Protein AF-A0A2A9NWA3-F1 (afdb_monomer_lite)

Secondary structure (DSSP, 8-state):
----S---TT--EEEE---SS-EEHHHHHHH-TT-SEEEEEEEE--HHHHHHHHTTSS-TT--EEEEE----HHHHHHHHHHHHHHHHT--

Radius of gyration: 13.89 Å; chains: 1; bounding box: 44×22×42 Å

Organism: NCBI:txid703135

Foldseek 3Di:
DDPPDPQPQQAAEDAAEDDPDAAAQQVVQQSHLNHQYYAHAGHDDDLVNLQCVLLCVGNVNHNYYHYPDPDDPVSNVVSVVSNVVNVVVPD

Structure (mmCIF, N/CA/C/O backbone):
data_AF-A0A2A9NWA3-F1
#
_entry.id   AF-A0A2A9NWA3-F1
#
loop_
_atom_site.group_PDB
_atom_site.id
_atom_site.type_symbol
_atom_site.label_atom_id
_atom_site.label_alt_id
_atom_site.label_comp_id
_atom_site.label_asym_id
_atom_site.label_entity_id
_atom_site.label_seq_id
_atom_site.pdbx_PDB_ins_code
_atom_site.Cartn_x
_atom_site.Cartn_y
_atom_site.Cartn_z
_atom_site.occupancy
_atom_site.B_iso_or_equiv
_atom_site.auth_seq_id
_atom_site.auth_comp_id
_atom_site.auth_asym_id
_atom_site.auth_atom_id
_atom_site.pdbx_PDB_model_num
ATOM 1 N N . MET A 1 1 ? -28.023 9.272 -13.126 1.00 40.72 1 MET A N 1
ATOM 2 C CA . MET A 1 1 ? -27.047 8.923 -12.074 1.00 40.72 1 MET A CA 1
ATOM 3 C C . MET A 1 1 ? -26.607 7.491 -12.341 1.00 40.72 1 MET A C 1
ATOM 5 O O . MET A 1 1 ? -27.374 6.575 -12.091 1.00 40.72 1 MET A O 1
ATOM 9 N N . ILE A 1 2 ? -25.476 7.302 -13.025 1.00 37.78 2 ILE A N 1
ATOM 10 C CA . ILE A 1 2 ? -25.013 5.966 -13.429 1.00 37.78 2 ILE A CA 1
ATOM 11 C C . ILE A 1 2 ? -24.204 5.410 -12.261 1.00 37.78 2 ILE A C 1
ATOM 13 O O . ILE A 1 2 ? -23.091 5.866 -12.013 1.00 37.78 2 ILE A O 1
ATOM 17 N N . GLN A 1 3 ? -24.782 4.461 -11.531 1.00 45.19 3 GLN A N 1
ATOM 18 C CA . GLN A 1 3 ? -24.082 3.682 -10.515 1.00 45.19 3 GLN A CA 1
ATOM 19 C C . GLN A 1 3 ? -23.099 2.758 -11.254 1.00 45.19 3 GLN A C 1
ATOM 21 O O . GLN A 1 3 ? -23.477 1.718 -11.793 1.00 45.19 3 GLN A O 1
ATOM 26 N N . ARG A 1 4 ? -21.850 3.210 -11.418 1.00 50.62 4 ARG A N 1
ATOM 27 C CA . ARG A 1 4 ? -20.793 2.452 -12.100 1.00 50.62 4 ARG A CA 1
ATOM 28 C C . ARG A 1 4 ? -20.162 1.485 -11.103 1.00 50.62 4 ARG A C 1
ATOM 30 O O . ARG A 1 4 ? -19.328 1.879 -10.300 1.00 50.62 4 ARG A O 1
ATOM 37 N N . SER A 1 5 ? -20.579 0.224 -11.209 1.00 48.84 5 SER A N 1
ATOM 38 C CA . SER A 1 5 ? -20.249 -0.907 -10.334 1.00 48.84 5 SER A CA 1
ATOM 39 C C . SER A 1 5 ? -20.732 -0.725 -8.893 1.00 48.84 5 SER A C 1
ATOM 41 O O . SER A 1 5 ? -20.666 0.358 -8.319 1.00 48.84 5 SER A O 1
ATOM 43 N N . ASN A 1 6 ? -21.244 -1.797 -8.297 1.00 50.88 6 ASN A N 1
ATOM 44 C CA . ASN A 1 6 ? -21.431 -1.876 -6.854 1.00 50.88 6 ASN A CA 1
ATOM 45 C C . ASN A 1 6 ? -20.029 -1.841 -6.232 1.00 50.88 6 ASN A C 1
ATOM 47 O O . ASN A 1 6 ? -19.437 -2.901 -6.039 1.00 50.88 6 ASN A O 1
ATOM 51 N N . GLY A 1 7 ? -19.470 -0.634 -6.060 1.00 62.78 7 GLY A N 1
ATOM 52 C CA . GLY A 1 7 ? -18.101 -0.395 -5.607 1.00 62.78 7 GLY A CA 1
ATOM 53 C C . GLY A 1 7 ? -17.852 -1.269 -4.402 1.00 62.78 7 GLY A C 1
ATOM 54 O O . GLY A 1 7 ? -18.577 -1.120 -3.430 1.00 62.78 7 GLY A O 1
ATOM 55 N N . MET A 1 8 ? -16.959 -2.249 -4.557 1.00 75.88 8 MET A N 1
ATOM 56 C CA . MET A 1 8 ? -16.842 -3.423 -3.696 1.00 75.88 8 MET A CA 1
ATOM 57 C C . MET A 1 8 ? -16.505 -2.962 -2.272 1.00 75.88 8 MET A C 1
ATOM 59 O O . MET A 1 8 ? -15.330 -2.830 -1.937 1.00 75.88 8 MET A O 1
ATOM 63 N N . PRO A 1 9 ? -17.503 -2.682 -1.414 1.00 75.50 9 PRO A N 1
ATOM 64 C CA . PRO A 1 9 ? -17.269 -1.836 -0.246 1.00 75.50 9 PRO A CA 1
ATOM 65 C C . PRO A 1 9 ? -16.545 -2.623 0.848 1.00 75.50 9 PRO A C 1
ATOM 67 O O . PRO A 1 9 ? -15.896 -2.059 1.720 1.00 75.50 9 PRO A O 1
ATOM 70 N N . ASN A 1 10 ? -16.617 -3.949 0.743 1.00 84.69 10 ASN A N 1
ATOM 71 C CA . ASN A 1 10 ? -16.016 -4.916 1.641 1.00 84.69 10 ASN A CA 1
ATOM 72 C C . ASN A 1 10 ? -14.798 -5.604 1.003 1.00 84.69 10 ASN A C 1
ATOM 74 O O . ASN A 1 10 ? -14.428 -6.693 1.441 1.00 84.69 10 ASN A O 1
ATOM 78 N N . LEU A 1 11 ? -14.226 -5.048 -0.074 1.00 90.00 11 LEU A N 1
ATOM 79 C CA . LEU A 1 11 ? -13.041 -5.635 -0.693 1.00 90.00 11 LEU A CA 1
ATOM 80 C C . LEU A 1 11 ? -11.843 -5.454 0.240 1.00 90.00 11 LEU A C 1
ATOM 82 O O . LEU A 1 11 ? -11.275 -4.374 0.328 1.00 90.00 11 LEU A O 1
ATOM 86 N N . LYS A 1 12 ? -11.471 -6.535 0.925 1.00 94.38 12 LYS A N 1
ATOM 87 C CA . LYS A 1 12 ? -10.336 -6.570 1.858 1.00 94.38 12 LYS A CA 1
ATOM 88 C C . LYS A 1 12 ? -9.047 -7.069 1.219 1.00 94.38 12 LYS A C 1
ATOM 90 O O . LYS A 1 12 ? -7.968 -6.694 1.658 1.00 94.38 12 LYS A O 1
ATOM 95 N N . THR A 1 13 ? -9.146 -7.898 0.184 1.00 95.31 13 THR A N 1
ATOM 96 C CA . THR A 1 13 ? -7.987 -8.515 -0.466 1.00 95.31 13 THR A CA 1
ATOM 97 C C . THR A 1 13 ? -8.098 -8.376 -1.971 1.00 95.31 13 THR A C 1
ATOM 99 O O . THR A 1 13 ? -9.128 -8.721 -2.548 1.00 95.31 13 THR A O 1
ATOM 102 N N . LEU A 1 14 ? -7.022 -7.911 -2.602 1.00 93.75 14 LEU A N 1
ATOM 103 C CA . LEU A 1 14 ? -6.904 -7.817 -4.048 1.00 93.75 14 LEU A CA 1
ATOM 104 C C . LEU A 1 14 ? -5.535 -8.327 -4.493 1.00 93.75 14 LEU A C 1
ATOM 106 O O . LEU A 1 14 ? -4.505 -7.918 -3.959 1.00 93.75 14 LEU A O 1
ATOM 110 N N . VAL A 1 15 ? -5.550 -9.216 -5.485 1.00 93.69 15 VAL A N 1
ATOM 111 C CA . VAL A 1 15 ? -4.350 -9.781 -6.102 1.00 93.69 15 VAL A CA 1
ATOM 112 C C . VAL A 1 15 ? -4.411 -9.534 -7.605 1.00 93.69 15 VAL A C 1
ATOM 114 O O . VAL A 1 15 ? -5.391 -9.910 -8.252 1.00 93.69 15 VAL A O 1
ATOM 117 N N . ILE A 1 16 ? -3.374 -8.905 -8.153 1.00 90.75 16 ILE A N 1
ATOM 118 C CA . ILE A 1 16 ? -3.208 -8.635 -9.583 1.00 90.75 16 ILE A CA 1
ATOM 119 C C . ILE A 1 16 ? -1.866 -9.227 -10.018 1.00 90.75 16 ILE A C 1
ATOM 121 O O . ILE A 1 16 ? -0.816 -8.615 -9.854 1.00 90.75 16 ILE A O 1
ATOM 125 N N . ASP A 1 17 ? -1.917 -10.443 -10.558 1.00 86.50 17 ASP A N 1
ATOM 126 C CA . ASP A 1 17 ? -0.721 -11.214 -10.927 1.00 86.50 17 ASP A CA 1
ATOM 127 C C . ASP A 1 17 ? -0.108 -10.747 -12.256 1.00 86.50 17 ASP A C 1
ATOM 129 O O . ASP A 1 17 ? 1.100 -10.625 -12.388 1.00 86.50 17 ASP A O 1
ATOM 133 N N . ARG A 1 18 ? -0.933 -10.434 -13.262 1.00 86.31 18 ARG A N 1
ATOM 134 C CA . ARG A 1 18 ? -0.456 -9.900 -14.545 1.00 86.31 18 ARG A CA 1
ATOM 135 C C . ARG A 1 18 ? -1.329 -8.755 -15.010 1.00 86.31 18 ARG A C 1
ATOM 137 O O . ARG A 1 18 ? -2.554 -8.875 -15.041 1.00 86.31 18 ARG A O 1
ATOM 144 N N . SER A 1 19 ? -0.686 -7.687 -15.450 1.00 85.25 19 SER A N 1
ATOM 145 C CA . SER A 1 19 ? -1.315 -6.565 -16.134 1.00 85.25 19 SER A CA 1
ATOM 146 C C . SER A 1 19 ? -0.537 -6.251 -17.412 1.00 85.25 19 SER A C 1
ATOM 148 O O . SER A 1 19 ? 0.630 -6.599 -17.545 1.00 85.25 19 SER A O 1
ATOM 150 N N . GLN A 1 20 ? -1.208 -5.664 -18.408 1.00 88.62 20 GLN A N 1
ATOM 151 C CA . GLN A 1 20 ? -0.529 -5.205 -19.631 1.00 88.62 20 GLN A CA 1
ATOM 152 C C . GLN A 1 20 ? 0.241 -3.900 -19.405 1.00 88.62 20 GLN A C 1
ATOM 154 O O . GLN A 1 20 ? 1.164 -3.587 -20.150 1.00 88.62 20 GLN A O 1
ATOM 159 N N . GLU A 1 21 ? -0.163 -3.149 -18.384 1.00 88.12 21 GLU A N 1
ATOM 160 C CA . GLU A 1 21 ? 0.461 -1.911 -17.947 1.00 88.12 21 GLU A CA 1
ATOM 161 C C . GLU A 1 21 ? 0.619 -1.961 -16.423 1.00 88.12 21 GLU A C 1
ATOM 163 O O . GLU A 1 21 ? -0.228 -2.568 -15.754 1.00 88.12 21 GLU A O 1
ATOM 168 N N . PRO A 1 22 ? 1.658 -1.328 -15.854 1.00 87.50 22 PRO A N 1
ATOM 169 C CA . PRO A 1 22 ? 1.806 -1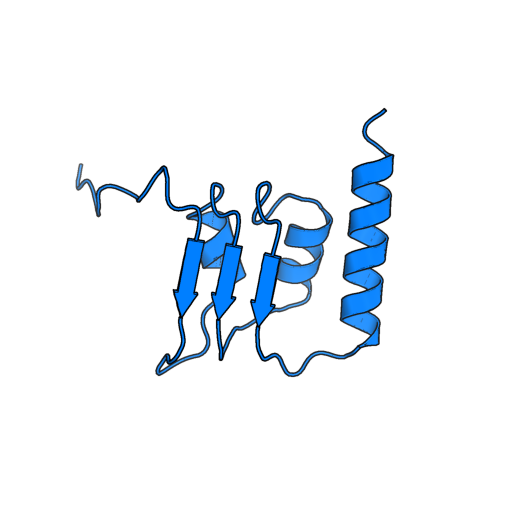.238 -14.409 1.00 87.50 22 PRO A CA 1
ATOM 170 C C . PRO A 1 22 ? 0.565 -0.628 -13.747 1.00 87.50 22 PRO A C 1
ATOM 172 O O . PRO A 1 22 ? 0.034 0.382 -14.209 1.00 87.50 22 PRO A O 1
ATOM 175 N N . VAL A 1 23 ? 0.109 -1.227 -12.651 1.00 89.50 23 VAL A N 1
ATOM 176 C CA . VAL A 1 23 ? -1.066 -0.756 -11.911 1.00 89.50 23 VAL A CA 1
ATOM 177 C C . VAL A 1 23 ? -0.725 0.530 -11.163 1.00 89.50 23 VAL A C 1
ATOM 179 O O . VAL A 1 23 ? 0.231 0.575 -10.392 1.00 89.50 23 VAL A O 1
ATOM 182 N N . GLU A 1 24 ? -1.544 1.565 -11.337 1.00 90.31 24 GLU A N 1
ATOM 183 C CA . GLU A 1 24 ? -1.439 2.821 -10.585 1.00 90.31 24 GLU A CA 1
ATOM 184 C C . GLU A 1 24 ? -1.932 2.617 -9.137 1.00 90.31 24 GLU A C 1
ATOM 186 O O . GLU A 1 24 ? -3.122 2.762 -8.832 1.00 90.31 24 GLU A O 1
ATOM 191 N N . ILE A 1 25 ? -1.017 2.243 -8.233 1.00 89.81 25 ILE A N 1
ATOM 192 C CA . ILE A 1 25 ? -1.332 1.828 -6.854 1.00 89.81 25 ILE A CA 1
ATOM 193 C C . ILE A 1 25 ? -2.030 2.943 -6.068 1.00 89.81 25 ILE A C 1
ATOM 195 O O . ILE A 1 25 ? -2.990 2.678 -5.344 1.00 89.81 25 ILE A O 1
ATOM 199 N N . GLY A 1 26 ? -1.605 4.197 -6.251 1.00 91.00 26 GLY A N 1
ATOM 200 C CA . GLY A 1 26 ? -2.215 5.348 -5.582 1.00 91.00 26 GLY A CA 1
ATOM 201 C C . GLY A 1 26 ? -3.702 5.497 -5.895 1.00 91.00 26 GLY A C 1
ATOM 202 O O . GLY A 1 26 ? -4.524 5.625 -4.988 1.00 91.00 26 GLY A O 1
ATOM 203 N N . LEU A 1 27 ? -4.070 5.397 -7.177 1.00 90.19 27 LEU A N 1
ATOM 204 C CA . LEU A 1 27 ? -5.470 5.455 -7.603 1.00 90.19 27 LEU A CA 1
ATOM 205 C C . LEU A 1 27 ? -6.271 4.276 -7.052 1.00 90.19 27 LEU A C 1
ATOM 207 O O . LEU A 1 27 ? -7.426 4.442 -6.659 1.00 90.19 27 LEU A O 1
ATOM 211 N N . LEU A 1 28 ? -5.675 3.088 -7.004 1.00 89.62 28 LEU A N 1
ATOM 212 C CA . LEU A 1 28 ? -6.327 1.900 -6.469 1.00 89.62 28 LEU A CA 1
ATOM 213 C C . LEU A 1 28 ? -6.648 2.065 -4.978 1.00 89.62 28 LEU A C 1
ATOM 215 O O . LEU A 1 28 ? -7.795 1.873 -4.574 1.00 89.62 28 LEU A O 1
ATOM 219 N N . LEU A 1 29 ? -5.667 2.486 -4.178 1.00 90.31 29 LEU A N 1
ATOM 220 C CA . LEU A 1 29 ? -5.823 2.688 -2.735 1.00 90.31 29 LEU A CA 1
ATOM 221 C C . LEU A 1 29 ? -6.734 3.871 -2.387 1.00 90.31 29 LEU A C 1
ATOM 223 O O . LEU A 1 29 ? -7.394 3.847 -1.349 1.00 90.31 29 LEU A O 1
ATOM 227 N N . LEU A 1 30 ? -6.813 4.882 -3.256 1.00 89.69 30 LEU A N 1
ATOM 228 C CA . LEU A 1 30 ? -7.758 5.990 -3.111 1.00 89.69 30 LEU A CA 1
ATOM 229 C C . LEU A 1 30 ? -9.211 5.530 -3.306 1.00 89.69 30 LEU A C 1
ATOM 231 O O . LEU A 1 30 ? -10.110 5.988 -2.605 1.00 89.69 30 LEU A O 1
ATOM 235 N N . ASN A 1 31 ? -9.445 4.627 -4.262 1.00 87.19 31 ASN A N 1
ATOM 236 C CA . ASN A 1 31 ? -10.787 4.150 -4.599 1.00 87.19 31 ASN A CA 1
ATOM 237 C C . ASN A 1 31 ? -11.255 2.975 -3.726 1.00 87.19 31 ASN A C 1
ATOM 239 O O . ASN A 1 31 ? -12.459 2.742 -3.617 1.00 87.19 31 ASN A O 1
ATOM 243 N N . VAL A 1 32 ? -10.328 2.236 -3.110 1.00 88.44 32 VAL A N 1
ATOM 244 C CA . VAL A 1 32 ? -10.617 1.072 -2.261 1.00 88.44 32 VAL A CA 1
ATOM 245 C C . VAL A 1 32 ? -9.944 1.246 -0.900 1.00 88.44 32 VAL A C 1
ATOM 247 O O . VAL A 1 32 ? -9.002 0.544 -0.543 1.00 88.44 32 VAL A O 1
ATOM 250 N N . SER A 1 33 ? -10.441 2.199 -0.113 1.00 86.62 33 SER A N 1
ATOM 251 C CA . SER A 1 33 ? -9.873 2.524 1.203 1.00 86.62 33 SER A CA 1
ATOM 252 C C . SER A 1 33 ? -10.040 1.418 2.253 1.00 86.62 33 SER A C 1
ATOM 254 O O . SER A 1 33 ? -9.351 1.444 3.270 1.00 86.62 33 SER A O 1
ATOM 256 N N . THR A 1 34 ? -10.924 0.442 2.012 1.00 90.69 34 THR A N 1
ATOM 257 C CA . THR A 1 34 ? -11.180 -0.709 2.896 1.00 90.69 34 THR A CA 1
ATOM 258 C C . THR A 1 34 ? -10.235 -1.887 2.666 1.00 90.69 34 THR A C 1
ATOM 260 O O . THR A 1 34 ? -10.350 -2.905 3.350 1.00 90.69 34 THR A O 1
ATOM 263 N N . LEU A 1 35 ? -9.303 -1.762 1.718 1.00 92.88 35 LEU A N 1
ATOM 264 C CA . LEU A 1 35 ? -8.370 -2.821 1.377 1.00 92.88 35 LEU A CA 1
ATOM 265 C C . LEU A 1 35 ? -7.360 -3.046 2.511 1.00 92.88 35 LEU A C 1
ATOM 267 O O . LEU A 1 35 ? -6.678 -2.120 2.941 1.00 92.88 35 LEU A O 1
ATOM 271 N N . GLU A 1 36 ? -7.255 -4.292 2.965 1.00 95.12 36 GLU A N 1
ATOM 272 C CA . GLU A 1 36 ? -6.322 -4.732 4.008 1.00 95.12 36 GLU A CA 1
ATOM 273 C C . GLU A 1 36 ? -5.075 -5.385 3.387 1.00 95.12 36 GLU A C 1
ATOM 275 O O . GLU A 1 36 ? -3.967 -5.256 3.907 1.00 95.12 36 GLU A O 1
ATOM 280 N N . HIS A 1 37 ? -5.234 -6.046 2.238 1.00 96.06 37 HIS A N 1
ATOM 281 C CA . HIS A 1 37 ? -4.178 -6.788 1.556 1.00 96.06 37 HIS A CA 1
ATOM 282 C C . HIS A 1 37 ? -4.157 -6.465 0.060 1.00 96.06 37 HIS A C 1
ATOM 284 O O . HIS A 1 37 ? -5.126 -6.741 -0.655 1.00 96.06 37 HIS A O 1
ATOM 290 N N . LEU A 1 38 ? -3.031 -5.942 -0.419 1.00 93.56 38 LEU A N 1
ATOM 291 C CA . LEU A 1 38 ? -2.778 -5.688 -1.833 1.00 93.56 38 LEU A CA 1
ATOM 292 C C . LEU A 1 38 ? -1.534 -6.449 -2.287 1.00 93.56 38 LEU A C 1
ATOM 294 O O . LEU A 1 38 ? -0.451 -6.266 -1.735 1.00 93.56 38 LEU A O 1
ATOM 298 N N . SER A 1 39 ? -1.689 -7.278 -3.315 1.00 93.75 39 SER A N 1
ATOM 299 C CA . SER A 1 39 ? -0.572 -7.885 -4.035 1.00 93.75 39 SER A CA 1
ATOM 300 C C . SER A 1 39 ? -0.694 -7.548 -5.512 1.00 93.75 39 SER A C 1
ATOM 302 O O . SER A 1 39 ? -1.711 -7.835 -6.141 1.00 93.75 39 SER A O 1
ATOM 304 N N . VAL A 1 40 ? 0.322 -6.899 -6.059 1.00 90.38 40 VAL A N 1
ATOM 305 C CA . VAL A 1 40 ? 0.402 -6.531 -7.469 1.00 90.38 40 VAL A CA 1
ATOM 306 C C . VAL A 1 40 ? 1.774 -6.942 -7.957 1.00 90.38 40 VAL A 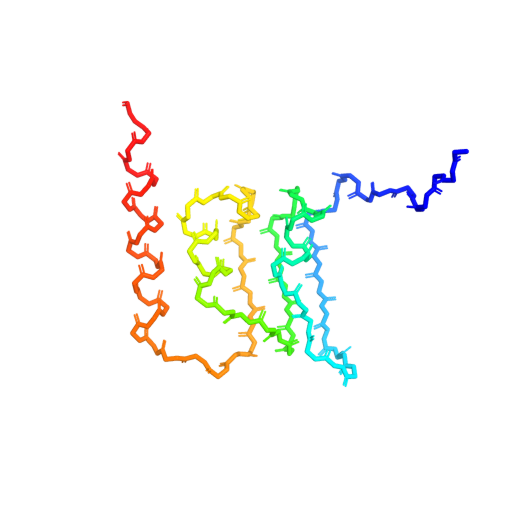C 1
ATOM 308 O O . VAL A 1 40 ? 2.752 -6.601 -7.318 1.00 90.38 40 VAL A O 1
ATOM 311 N N . MET A 1 41 ? 1.881 -7.659 -9.070 1.00 88.31 41 MET A N 1
ATOM 312 C CA . MET A 1 41 ? 3.209 -7.953 -9.609 1.00 88.31 41 MET A CA 1
ATOM 313 C C . MET A 1 41 ? 3.845 -6.663 -10.138 1.00 88.31 41 MET A C 1
ATOM 315 O O . MET A 1 41 ? 4.845 -6.211 -9.609 1.00 88.31 41 MET A O 1
ATOM 319 N N . GLU A 1 42 ? 3.210 -5.987 -11.095 1.00 86.88 42 GLU A N 1
ATOM 320 C CA . GLU A 1 42 ? 3.740 -4.755 -11.693 1.00 86.88 42 GLU A CA 1
ATOM 321 C C . GLU A 1 42 ? 2.942 -3.530 -11.235 1.00 86.88 42 GLU A C 1
ATOM 323 O O . GLU A 1 42 ? 1.853 -3.257 -11.746 1.00 86.88 42 GLU A O 1
ATOM 328 N N . GLY A 1 43 ? 3.469 -2.779 -10.266 1.00 85.00 43 GLY A N 1
ATOM 329 C CA . GLY A 1 43 ? 2.842 -1.552 -9.768 1.00 85.00 43 GLY A CA 1
ATOM 330 C C . GLY A 1 43 ? 3.711 -0.314 -9.962 1.00 85.00 43 GLY A C 1
ATOM 331 O O . GLY A 1 43 ? 4.937 -0.365 -9.884 1.00 85.00 43 GLY A O 1
ATOM 332 N N . ARG A 1 44 ? 3.058 0.826 -10.200 1.00 86.19 44 ARG A N 1
ATOM 333 C CA . ARG A 1 44 ? 3.679 2.152 -10.141 1.00 86.19 44 ARG A CA 1
ATOM 334 C C . ARG A 1 44 ? 3.520 2.737 -8.756 1.00 86.19 44 ARG A C 1
ATOM 336 O O . ARG A 1 44 ? 2.421 2.765 -8.198 1.00 86.19 44 ARG A O 1
ATOM 343 N N . PHE A 1 45 ? 4.644 3.182 -8.219 1.00 79.19 45 PHE A N 1
ATOM 344 C CA . PHE A 1 45 ? 4.761 3.547 -6.824 1.00 79.19 45 PHE A CA 1
ATOM 345 C C . PHE A 1 45 ? 5.723 4.737 -6.712 1.00 79.19 45 PHE A C 1
ATOM 347 O O . PHE A 1 45 ? 6.931 4.597 -6.587 1.00 79.19 45 PHE A O 1
ATOM 354 N N . ASP A 1 46 ? 5.201 5.946 -6.895 1.00 86.38 46 ASP A N 1
ATOM 355 C CA . ASP A 1 46 ? 6.014 7.159 -6.807 1.00 86.38 46 ASP A CA 1
ATOM 356 C C . ASP A 1 46 ? 6.142 7.667 -5.360 1.00 86.38 46 ASP A C 1
ATOM 358 O O . ASP A 1 46 ? 5.572 7.112 -4.414 1.00 86.38 46 ASP A O 1
ATOM 362 N N . ASP A 1 47 ? 6.937 8.724 -5.188 1.00 87.50 47 ASP A N 1
ATOM 363 C CA . ASP A 1 47 ? 7.207 9.317 -3.878 1.00 87.50 47 ASP A CA 1
ATOM 364 C C . ASP A 1 47 ? 5.925 9.865 -3.217 1.00 87.50 47 ASP A C 1
ATOM 366 O O . ASP A 1 47 ? 5.789 9.792 -1.996 1.00 87.50 47 ASP A O 1
ATOM 370 N N . GLU A 1 48 ? 4.950 10.333 -4.007 1.00 90.25 48 GLU A N 1
ATOM 371 C CA . GLU A 1 48 ? 3.664 10.831 -3.502 1.00 90.25 48 GLU A CA 1
ATOM 372 C C . GLU A 1 48 ? 2.793 9.686 -2.962 1.00 90.25 48 GLU A C 1
ATOM 374 O O . GLU A 1 48 ? 2.199 9.808 -1.885 1.00 90.25 48 GLU A O 1
ATOM 379 N N . VAL A 1 49 ? 2.754 8.546 -3.659 1.00 89.31 49 VAL A N 1
ATOM 380 C CA . VAL A 1 49 ? 2.058 7.340 -3.193 1.00 89.31 49 VAL A CA 1
ATOM 381 C C . VAL A 1 49 ? 2.700 6.803 -1.916 1.00 89.31 49 VAL A C 1
ATOM 383 O O . VAL A 1 49 ? 1.979 6.490 -0.965 1.00 89.31 49 VAL A O 1
ATOM 386 N N . MET A 1 50 ? 4.034 6.744 -1.859 1.00 88.31 50 MET A N 1
ATOM 387 C CA . MET A 1 50 ? 4.774 6.323 -0.663 1.00 88.31 50 MET A CA 1
ATOM 388 C C . MET A 1 50 ? 4.458 7.203 0.544 1.00 88.31 50 MET A C 1
ATOM 390 O O . MET A 1 50 ? 4.090 6.699 1.607 1.00 88.31 50 MET A O 1
ATOM 394 N N . GLU A 1 51 ? 4.546 8.521 0.379 1.00 90.69 51 GLU A N 1
ATOM 395 C CA . GLU A 1 51 ? 4.213 9.469 1.438 1.00 90.69 51 GLU A CA 1
ATOM 396 C C . GLU A 1 51 ? 2.737 9.347 1.847 1.00 90.69 51 GLU A C 1
ATOM 398 O O . GLU A 1 51 ? 2.405 9.343 3.033 1.00 90.69 51 GLU A O 1
ATOM 403 N N . GLY A 1 52 ? 1.834 9.195 0.874 1.00 91.00 52 GLY A N 1
ATOM 404 C CA . GLY A 1 52 ? 0.409 8.996 1.111 1.00 91.00 52 GLY A CA 1
ATOM 405 C C . GLY A 1 52 ? 0.106 7.760 1.959 1.00 91.00 52 GLY A C 1
ATOM 406 O O . GLY A 1 52 ? -0.730 7.846 2.861 1.00 91.00 52 GLY A O 1
ATOM 407 N N . ILE A 1 53 ? 0.799 6.646 1.715 1.00 89.81 53 ILE A N 1
ATOM 408 C CA . ILE A 1 53 ? 0.688 5.421 2.520 1.00 89.81 53 ILE A CA 1
ATOM 409 C C . ILE A 1 53 ? 1.276 5.643 3.915 1.00 89.81 53 ILE A C 1
ATOM 411 O O . ILE A 1 53 ? 0.605 5.377 4.909 1.00 89.81 53 ILE A O 1
ATOM 415 N N . ALA A 1 54 ? 2.486 6.200 4.012 1.00 88.44 54 ALA A N 1
ATOM 416 C CA . ALA A 1 54 ? 3.147 6.452 5.293 1.00 88.44 54 ALA A CA 1
ATOM 417 C C . ALA A 1 54 ? 2.361 7.411 6.205 1.00 88.44 54 ALA A C 1
ATOM 419 O O . ALA A 1 54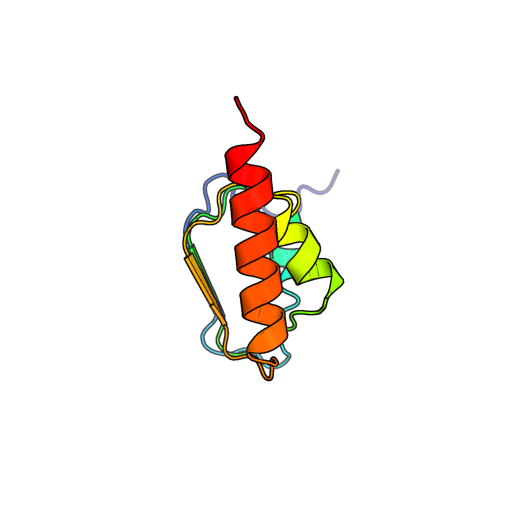 ? 2.427 7.320 7.430 1.00 88.44 54 ALA A O 1
ATOM 420 N N . MET A 1 55 ? 1.598 8.338 5.626 1.00 88.75 55 MET A N 1
ATOM 421 C CA . MET A 1 55 ? 0.717 9.245 6.367 1.00 88.75 55 MET A CA 1
ATOM 422 C C . MET A 1 55 ? -0.691 8.683 6.608 1.00 88.75 55 MET A C 1
ATOM 424 O O . MET A 1 55 ? -1.530 9.377 7.179 1.00 88.75 55 MET A O 1
ATOM 428 N N . GLY A 1 56 ? -0.988 7.461 6.155 1.00 86.44 56 GLY A N 1
ATOM 429 C CA . GLY A 1 56 ? -2.317 6.853 6.262 1.00 86.44 56 GLY A CA 1
ATOM 430 C C . GLY A 1 56 ? -3.396 7.545 5.418 1.00 86.44 56 GLY A C 1
ATOM 431 O O . GLY A 1 56 ? -4.584 7.295 5.612 1.00 86.44 56 GLY A O 1
ATOM 432 N N . ARG A 1 57 ? -3.010 8.422 4.478 1.00 90.50 57 ARG A N 1
ATOM 433 C CA . ARG A 1 57 ? -3.931 9.083 3.533 1.00 90.50 57 ARG A CA 1
ATOM 434 C C . ARG A 1 57 ? -4.392 8.126 2.435 1.00 90.50 57 ARG A C 1
ATOM 436 O O . ARG A 1 57 ? -5.513 8.250 1.948 1.00 90.50 57 ARG A O 1
ATOM 443 N N . LEU A 1 58 ? -3.529 7.187 2.049 1.00 91.25 58 LEU A N 1
ATOM 444 C CA . LEU A 1 58 ? -3.808 6.133 1.076 1.00 91.25 58 LEU A CA 1
ATOM 445 C C . LEU A 1 58 ? -3.807 4.778 1.774 1.00 91.25 58 LEU A C 1
ATOM 447 O O . LEU A 1 58 ? -2.881 4.473 2.518 1.00 91.25 58 LEU A O 1
ATOM 451 N N . GLY A 1 59 ? -4.835 3.966 1.516 1.00 90.44 59 GLY A N 1
ATOM 452 C CA . GLY A 1 59 ? -4.965 2.640 2.122 1.00 90.44 59 GLY A CA 1
ATOM 453 C C . GLY A 1 59 ? -4.917 2.671 3.656 1.00 90.44 59 GLY A C 1
ATOM 454 O O . GLY A 1 59 ? -4.089 1.976 4.232 1.00 90.44 59 GLY A O 1
ATOM 455 N N . PRO A 1 60 ? -5.781 3.439 4.348 1.00 90.06 60 PRO A N 1
ATOM 456 C CA . PRO A 1 60 ? -5.741 3.555 5.812 1.00 90.06 60 PRO A CA 1
ATOM 457 C C . PRO A 1 60 ? -5.946 2.219 6.545 1.00 90.06 60 PRO A C 1
ATOM 459 O O . PRO A 1 60 ? -5.577 2.089 7.709 1.00 90.06 60 PRO A O 1
ATOM 462 N N . CYS A 1 61 ? -6.546 1.227 5.881 1.00 91.38 61 CYS A N 1
ATOM 463 C CA . CYS A 1 61 ? -6.721 -0.128 6.403 1.00 91.38 61 CYS A CA 1
ATOM 464 C C . CYS A 1 61 ? -5.645 -1.115 5.923 1.00 91.38 61 CYS A C 1
ATOM 466 O O . CYS A 1 61 ? -5.711 -2.286 6.294 1.00 91.38 61 CYS A O 1
ATOM 468 N N . LEU A 1 62 ? -4.680 -0.673 5.110 1.00 91.19 62 LEU A N 1
ATOM 469 C CA . LEU A 1 62 ? -3.700 -1.535 4.462 1.00 91.19 62 LEU A CA 1
ATOM 470 C C . LEU A 1 62 ? -2.718 -2.098 5.494 1.00 91.19 62 LEU A C 1
ATOM 472 O O . LEU A 1 62 ? -2.028 -1.364 6.197 1.00 91.19 62 LEU A O 1
ATOM 476 N N . GLN A 1 63 ? -2.653 -3.422 5.564 1.00 91.94 63 GLN A N 1
ATOM 477 C CA . GLN A 1 63 ? -1.779 -4.172 6.466 1.00 91.94 63 GLN A CA 1
ATOM 478 C C . GLN A 1 63 ? -0.649 -4.855 5.704 1.00 91.94 63 GLN A C 1
ATOM 480 O O . GLN A 1 63 ? 0.449 -5.016 6.231 1.00 91.94 63 GLN A O 1
ATOM 485 N N . ILE A 1 64 ? -0.918 -5.281 4.466 1.00 91.81 64 ILE A N 1
ATOM 486 C CA . ILE A 1 64 ? 0.056 -5.963 3.617 1.00 91.81 64 ILE A CA 1
ATOM 487 C C . ILE A 1 64 ? 0.043 -5.333 2.229 1.00 91.81 64 ILE A C 1
ATOM 489 O O . ILE A 1 64 ? -0.991 -5.311 1.560 1.00 91.81 64 ILE A O 1
ATOM 493 N N . LEU A 1 65 ? 1.220 -4.888 1.791 1.00 89.06 65 LEU A N 1
ATOM 494 C CA . LEU A 1 65 ? 1.494 -4.462 0.427 1.00 89.06 65 LEU A CA 1
ATOM 495 C C . LEU A 1 65 ? 2.636 -5.304 -0.143 1.00 89.06 65 LEU A C 1
ATOM 497 O O . LEU A 1 65 ? 3.742 -5.302 0.392 1.00 89.06 65 LEU A O 1
ATOM 501 N N . SER A 1 66 ? 2.363 -6.010 -1.232 1.00 89.88 66 SER A N 1
ATOM 502 C CA . SER A 1 66 ? 3.354 -6.737 -2.022 1.00 89.88 66 SER A CA 1
ATOM 503 C C . SER A 1 66 ? 3.336 -6.174 -3.436 1.00 89.88 66 SER A C 1
ATOM 505 O O . SER A 1 66 ? 2.287 -6.163 -4.080 1.00 89.88 66 SER A O 1
ATOM 507 N N . CYS A 1 67 ? 4.477 -5.653 -3.879 1.00 85.19 67 CYS A N 1
ATOM 508 C CA . CYS A 1 67 ? 4.621 -5.058 -5.197 1.00 85.19 67 CYS A CA 1
ATOM 509 C C . CYS A 1 67 ? 6.034 -5.280 -5.732 1.00 85.19 67 CYS A C 1
ATOM 511 O O . CYS A 1 67 ? 6.985 -4.914 -5.033 1.00 85.19 67 CYS A O 1
ATOM 513 N N . ASP A 1 68 ? 6.185 -5.825 -6.944 1.00 82.00 68 ASP A N 1
ATOM 514 C CA . ASP A 1 68 ? 7.497 -5.821 -7.591 1.00 82.00 68 ASP A CA 1
ATOM 515 C C . ASP A 1 68 ? 7.717 -4.428 -8.170 1.00 82.00 68 ASP A C 1
ATOM 517 O O . ASP A 1 68 ? 7.115 -4.002 -9.158 1.00 82.00 68 ASP A O 1
ATOM 521 N N . THR A 1 69 ? 8.580 -3.681 -7.494 1.00 71.12 69 THR A N 1
ATOM 522 C CA . THR A 1 69 ? 8.926 -2.322 -7.884 1.00 71.12 69 THR A CA 1
ATOM 523 C C . THR A 1 69 ? 10.431 -2.184 -8.032 1.00 71.12 69 THR A C 1
ATOM 525 O O . THR A 1 69 ? 11.213 -2.786 -7.295 1.00 71.12 69 THR A O 1
ATOM 528 N N . LEU A 1 70 ? 10.851 -1.348 -8.979 1.00 66.50 70 LEU A N 1
ATOM 529 C CA . LEU A 1 70 ? 12.228 -0.872 -9.090 1.00 66.50 70 LEU A CA 1
ATOM 530 C C . LEU A 1 70 ? 12.421 0.312 -8.132 1.00 66.50 70 LEU A C 1
ATOM 532 O O . LEU A 1 70 ? 12.633 1.439 -8.578 1.00 66.50 70 LEU A O 1
ATOM 536 N N . HIS A 1 71 ? 12.285 0.094 -6.823 1.00 66.75 71 HIS A N 1
ATOM 537 C CA . HIS A 1 71 ? 12.534 1.152 -5.841 1.00 66.75 71 HIS A CA 1
ATOM 538 C C . HIS A 1 71 ? 13.823 0.962 -5.066 1.00 66.75 71 HIS A C 1
ATOM 540 O O . HIS A 1 71 ? 14.269 -0.147 -4.779 1.00 66.75 71 HIS A O 1
ATOM 546 N N . ASP A 1 72 ? 14.416 2.110 -4.757 1.00 73.56 72 ASP A N 1
ATOM 547 C CA . ASP A 1 72 ? 15.582 2.230 -3.906 1.00 73.56 72 ASP A CA 1
ATOM 548 C C . ASP A 1 72 ? 15.217 1.779 -2.486 1.00 73.56 72 ASP A C 1
ATOM 550 O O . ASP A 1 72 ? 14.212 2.221 -1.917 1.00 73.56 72 ASP A O 1
ATOM 554 N N . ALA A 1 73 ? 16.033 0.893 -1.918 1.00 79.88 73 ALA A N 1
ATOM 555 C CA . ALA A 1 73 ? 15.850 0.395 -0.562 1.00 79.88 73 ALA A CA 1
ATOM 556 C C . ALA A 1 73 ? 15.804 1.540 0.463 1.00 79.88 73 ALA A C 1
ATOM 558 O O . ALA A 1 73 ? 15.047 1.454 1.430 1.00 79.88 73 ALA A O 1
ATOM 559 N N . GLU A 1 74 ? 16.546 2.629 0.232 1.00 83.50 74 GLU A N 1
ATOM 560 C CA . GLU A 1 74 ? 16.534 3.801 1.113 1.00 83.50 74 GLU A CA 1
ATOM 561 C C . GLU A 1 74 ? 15.151 4.461 1.169 1.00 83.50 74 GLU A C 1
ATOM 563 O O . GLU A 1 74 ? 14.655 4.770 2.252 1.00 83.50 74 GLU A O 1
ATOM 568 N N . LYS A 1 75 ? 14.470 4.590 0.024 1.00 81.12 75 LYS A N 1
ATOM 569 C CA . LYS A 1 75 ? 13.128 5.190 -0.039 1.00 81.12 75 LYS A CA 1
ATOM 570 C C . LYS A 1 75 ? 12.088 4.359 0.708 1.00 81.12 75 LYS A C 1
ATOM 572 O O . LYS A 1 75 ? 11.254 4.915 1.423 1.00 81.12 75 LYS A O 1
ATOM 577 N N . MET A 1 76 ? 12.159 3.031 0.592 1.00 82.12 76 MET A N 1
ATOM 578 C CA . MET A 1 76 ? 11.268 2.137 1.340 1.00 82.12 76 MET A CA 1
ATOM 579 C C . MET A 1 76 ? 11.482 2.256 2.853 1.00 82.12 76 MET A C 1
ATOM 581 O O . MET A 1 76 ? 10.510 2.282 3.607 1.00 82.12 76 MET A O 1
ATOM 585 N N . LEU A 1 77 ? 12.735 2.370 3.302 1.00 86.25 77 LEU A N 1
ATOM 586 C CA . LEU A 1 77 ? 13.044 2.574 4.718 1.00 86.25 77 LEU A CA 1
ATOM 587 C C . LEU A 1 77 ? 12.492 3.910 5.224 1.00 86.25 77 LEU A C 1
ATOM 589 O O . LEU A 1 77 ? 11.808 3.922 6.246 1.00 86.25 77 LEU A O 1
ATOM 593 N N . SER A 1 78 ? 12.687 5.004 4.482 1.00 86.38 78 SER A N 1
ATOM 594 C CA . SER A 1 78 ? 12.128 6.313 4.847 1.00 86.38 78 SER A CA 1
ATOM 595 C C . SER A 1 78 ? 10.599 6.296 4.943 1.00 86.38 78 SER A C 1
ATOM 597 O O . SER A 1 78 ? 10.030 6.896 5.854 1.00 86.38 78 SER A O 1
ATOM 599 N N . MET A 1 79 ? 9.919 5.571 4.048 1.00 86.25 79 MET A N 1
ATOM 600 C CA . MET A 1 79 ? 8.466 5.386 4.115 1.00 86.25 79 MET A CA 1
ATOM 601 C C . MET A 1 79 ? 8.045 4.673 5.411 1.00 86.25 79 MET A C 1
ATOM 603 O O . MET A 1 79 ? 7.117 5.118 6.086 1.00 86.25 79 MET A O 1
ATOM 607 N N . ILE A 1 80 ? 8.733 3.587 5.782 1.00 85.56 80 ILE A N 1
ATOM 608 C CA . ILE A 1 80 ? 8.452 2.825 7.011 1.00 85.56 80 ILE A CA 1
ATOM 609 C C . ILE A 1 80 ? 8.719 3.674 8.260 1.00 85.56 80 ILE A C 1
ATOM 611 O O . ILE A 1 80 ? 7.941 3.636 9.215 1.00 85.56 80 ILE A O 1
ATOM 615 N N . GLU A 1 81 ? 9.798 4.456 8.271 1.00 88.69 81 GLU A N 1
ATOM 616 C CA . GLU A 1 81 ? 10.116 5.372 9.370 1.00 88.69 81 GLU A CA 1
ATOM 617 C C . GLU A 1 81 ? 9.026 6.428 9.553 1.00 88.69 81 GLU A C 1
ATOM 619 O O . GLU A 1 81 ? 8.539 6.619 10.670 1.00 88.69 81 GLU A O 1
ATOM 624 N N . LEU A 1 82 ? 8.597 7.065 8.460 1.00 86.62 82 LEU A N 1
ATOM 625 C CA . LEU A 1 82 ? 7.525 8.055 8.481 1.00 86.62 82 LEU A CA 1
ATOM 626 C C . LEU A 1 82 ? 6.200 7.436 8.953 1.00 86.62 82 LEU A C 1
ATOM 628 O O . LEU A 1 82 ? 5.492 8.036 9.763 1.00 86.62 82 LEU A O 1
ATOM 632 N N . TRP A 1 83 ? 5.892 6.212 8.517 1.00 84.75 83 TRP A N 1
ATOM 633 C CA . TRP A 1 83 ? 4.720 5.478 8.992 1.00 84.75 83 TRP A CA 1
ATOM 634 C C . TRP A 1 83 ? 4.778 5.234 10.502 1.00 84.75 83 TRP A C 1
ATOM 636 O O . TRP A 1 83 ? 3.837 5.574 11.221 1.00 84.75 83 TRP A O 1
ATOM 646 N N . ASN A 1 84 ? 5.896 4.721 11.017 1.00 84.81 84 ASN A N 1
ATOM 647 C CA . ASN A 1 84 ? 6.060 4.479 12.450 1.00 84.81 84 ASN A CA 1
ATOM 648 C C . ASN A 1 84 ? 5.940 5.767 13.276 1.00 84.81 84 ASN A C 1
ATOM 650 O O . ASN A 1 84 ? 5.290 5.764 14.323 1.00 84.81 84 ASN A O 1
ATOM 654 N N . GLN A 1 85 ? 6.513 6.875 12.798 1.00 86.19 85 GLN A N 1
ATOM 655 C CA . GLN A 1 85 ? 6.373 8.181 13.446 1.00 86.19 85 GLN A CA 1
ATOM 656 C C . GLN A 1 85 ? 4.904 8.604 13.521 1.00 86.19 85 GLN A C 1
ATOM 658 O O . GLN A 1 85 ? 4.422 8.948 14.600 1.00 86.19 85 GLN A O 1
ATOM 663 N N . ASN A 1 86 ? 4.161 8.498 12.419 1.00 79.19 86 ASN A N 1
ATOM 664 C CA . ASN A 1 86 ? 2.743 8.853 12.386 1.00 79.19 86 ASN A CA 1
ATOM 665 C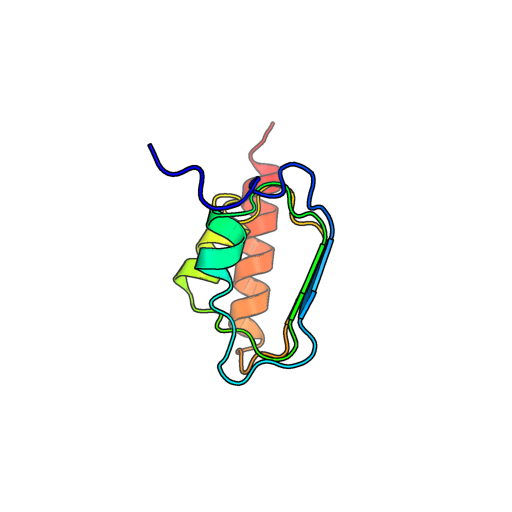 C . ASN A 1 86 ? 1.883 7.948 13.273 1.00 79.19 86 ASN A C 1
ATOM 667 O O . ASN A 1 86 ? 1.024 8.446 13.997 1.00 79.19 86 ASN A O 1
ATOM 671 N N . ALA A 1 87 ? 2.146 6.640 13.282 1.00 76.56 87 ALA A N 1
ATOM 672 C CA . ALA A 1 87 ? 1.460 5.703 14.167 1.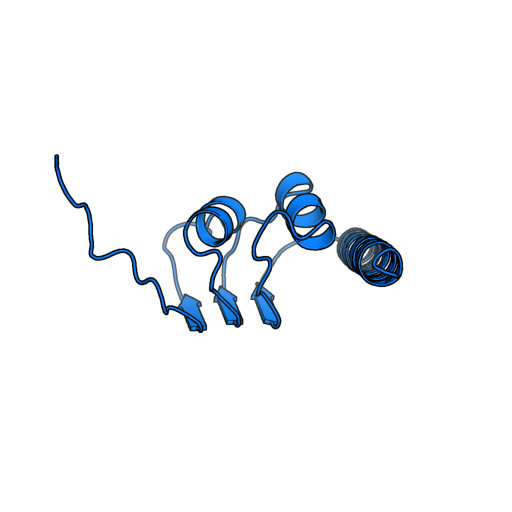00 76.56 87 ALA A CA 1
ATOM 673 C C . ALA A 1 87 ? 1.726 6.014 15.651 1.00 76.56 87 ALA A C 1
ATOM 675 O O . ALA A 1 87 ? 0.832 5.879 16.482 1.00 76.56 87 ALA A O 1
ATOM 676 N N . SER A 1 88 ? 2.937 6.47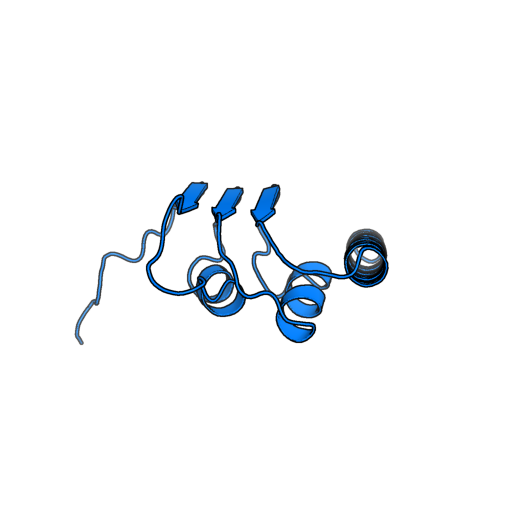7 15.983 1.00 73.69 88 SER A N 1
ATOM 677 C CA . SER A 1 88 ? 3.327 6.842 17.351 1.00 73.69 88 SER A CA 1
ATOM 678 C C . SER A 1 88 ? 2.794 8.197 17.835 1.00 73.69 88 SER A C 1
ATOM 680 O O . SER A 1 88 ? 2.816 8.451 19.034 1.00 73.69 88 SER A O 1
ATOM 682 N N . MET A 1 89 ? 2.307 9.066 16.941 1.00 61.72 89 MET A N 1
ATOM 683 C CA . MET A 1 89 ? 1.723 10.369 17.301 1.00 61.72 89 MET A CA 1
ATOM 684 C C . MET A 1 89 ? 0.241 10.288 17.699 1.00 61.72 89 MET A C 1
ATOM 686 O O . MET A 1 89 ? -0.337 11.288 18.118 1.00 61.72 89 MET A O 1
ATOM 690 N N . VAL A 1 90 ? -0.380 9.112 17.591 1.00 53.16 90 VAL A N 1
ATOM 691 C CA . VAL A 1 90 ? -1.755 8.861 18.039 1.00 53.16 90 VAL A CA 1
ATOM 692 C C . VAL A 1 90 ? -1.737 8.430 19.516 1.00 53.16 90 VAL A C 1
ATOM 694 O O . VAL A 1 90 ? -1.954 7.261 19.826 1.00 53.16 90 VAL A O 1
ATOM 697 N N . PHE A 1 91 ? -1.448 9.366 20.426 1.00 43.00 91 PHE A N 1
ATOM 698 C CA . PHE A 1 91 ? -1.643 9.220 21.879 1.00 43.00 91 PHE A CA 1
ATOM 699 C C . PHE A 1 91 ? -2.261 10.481 22.482 1.00 43.00 91 PHE A C 1
ATOM 701 O O . PHE A 1 91 ? -1.810 11.593 22.123 1.00 43.00 91 PHE A O 1
#

pLDDT: mean 82.78, std 13.27, range [37.78, 96.06]

Sequence (91 aa):
MIQRSNGMPNLKTLVIDRSQEPVEIGLLLLNVSTLEHLSVMEGRFDDEVMEGIAMGRLGPCLQILSCDTLHDAEKMLSMIELWNQNASMVF